Protein AF-A0A9D2L119-F1 (afdb_monomer)

Secondary structure (DSSP, 8-state):
--HHHHHHTTPPTTPPEEEE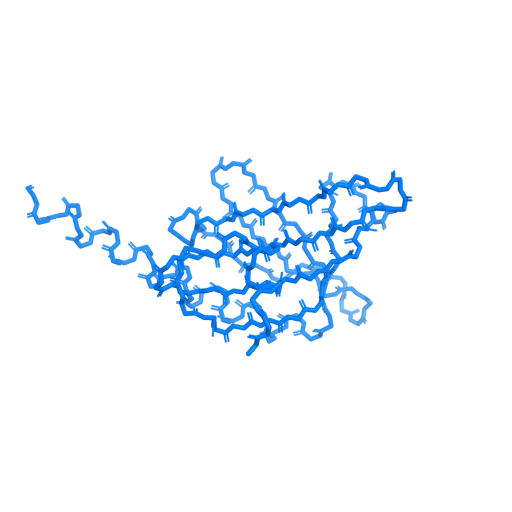EEEEEE-TT-SS-EEEEEEEEESSEEEEEEE-TTS-EEEEEEEGGGEEEEEEES-TTT--EEEEEETTEEEEEE-TTTHHHHHHHHHHHHHHHHHHHHHHHT-

Structure (mmCIF, N/CA/C/O backbone):
data_AF-A0A9D2L119-F1
#
_entry.id   AF-A0A9D2L119-F1
#
loop_
_atom_site.group_PDB
_atom_site.id
_atom_site.type_symbol
_atom_site.label_atom_id
_atom_site.label_alt_id
_atom_site.label_comp_id
_atom_site.label_asym_id
_atom_site.label_entity_id
_atom_site.label_seq_id
_atom_site.pdbx_PDB_ins_code
_atom_site.Cartn_x
_atom_site.Cartn_y
_atom_site.Cartn_z
_atom_site.occupancy
_atom_site.B_iso_or_equiv
_atom_site.auth_seq_id
_atom_site.auth_comp_id
_atom_site.auth_asym_id
_atom_site.auth_atom_id
_atom_site.pdbx_PDB_model_num
ATOM 1 N N . MET A 1 1 ? 8.710 6.990 17.344 1.00 49.34 1 MET A N 1
ATOM 2 C CA . MET A 1 1 ? 8.800 7.528 15.961 1.00 49.34 1 MET A CA 1
ATOM 3 C C . MET A 1 1 ? 8.629 9.036 16.029 1.00 49.34 1 MET A C 1
ATOM 5 O O . MET A 1 1 ? 7.780 9.462 16.802 1.00 49.34 1 MET A O 1
ATOM 9 N N . SER A 1 2 ? 9.397 9.833 15.277 1.00 50.19 2 SER A N 1
ATOM 10 C CA . SER A 1 2 ? 9.201 11.291 15.289 1.00 50.19 2 SER A CA 1
ATOM 11 C C . SER A 1 2 ? 7.833 11.656 14.695 1.00 50.19 2 SER A C 1
ATOM 13 O O . SER A 1 2 ? 7.358 10.989 13.769 1.00 50.19 2 SER A O 1
ATOM 15 N N . LYS A 1 3 ? 7.190 12.707 15.227 1.00 53.19 3 LYS A N 1
ATOM 16 C CA . LYS A 1 3 ? 5.888 13.219 14.748 1.00 53.19 3 LYS A CA 1
ATOM 17 C C . LYS A 1 3 ? 5.888 13.451 13.227 1.00 53.19 3 LYS A C 1
ATOM 19 O O . LYS A 1 3 ? 4.906 13.145 12.558 1.00 53.19 3 LYS A O 1
ATOM 24 N N . SER A 1 4 ? 7.031 13.861 12.676 1.00 55.12 4 SER A N 1
ATOM 25 C CA . SER A 1 4 ? 7.238 14.154 11.256 1.00 55.12 4 SER A CA 1
ATOM 26 C C . SER A 1 4 ? 7.018 12.953 10.329 1.00 55.12 4 SER A C 1
ATOM 28 O O . SER A 1 4 ? 6.492 13.128 9.239 1.00 55.12 4 SER A O 1
ATOM 30 N N . LYS A 1 5 ? 7.371 11.722 10.738 1.00 55.06 5 LYS A N 1
ATOM 31 C CA . LYS A 1 5 ? 7.139 10.529 9.896 1.00 55.06 5 LYS A CA 1
ATOM 32 C C . LYS A 1 5 ? 5.680 10.074 9.900 1.00 55.06 5 LYS A C 1
ATOM 34 O O . LYS A 1 5 ? 5.233 9.553 8.892 1.00 55.06 5 LYS A O 1
ATOM 39 N N . ARG A 1 6 ? 4.927 10.293 10.986 1.00 57.81 6 ARG A N 1
ATOM 40 C CA . ARG A 1 6 ? 3.480 9.990 11.022 1.00 57.81 6 ARG A CA 1
ATOM 41 C C . ARG A 1 6 ? 2.674 10.966 10.163 1.00 57.81 6 ARG A C 1
ATOM 43 O O . ARG A 1 6 ? 1.739 10.538 9.498 1.00 57.81 6 ARG A O 1
ATOM 50 N N . ALA A 1 7 ? 3.078 12.239 10.143 1.00 59.53 7 ALA A N 1
ATOM 51 C CA . ALA A 1 7 ? 2.452 13.264 9.310 1.00 59.53 7 ALA A CA 1
ATOM 52 C C . ALA A 1 7 ? 2.563 12.948 7.808 1.00 59.53 7 ALA A C 1
ATOM 54 O O . ALA A 1 7 ? 1.584 13.103 7.091 1.00 59.53 7 ALA A O 1
ATOM 55 N N . ARG A 1 8 ? 3.712 12.422 7.350 1.00 64.12 8 ARG A N 1
ATOM 56 C CA . ARG A 1 8 ? 3.959 12.092 5.930 1.00 64.12 8 ARG A CA 1
ATOM 57 C C . ARG A 1 8 ? 3.015 11.046 5.332 1.00 64.12 8 ARG A C 1
ATOM 59 O O . ARG A 1 8 ? 2.813 11.054 4.129 1.00 64.12 8 ARG A O 1
ATOM 66 N N . PHE A 1 9 ? 2.457 10.154 6.149 1.00 62.72 9 PHE A N 1
ATOM 67 C CA . PHE A 1 9 ? 1.507 9.131 5.686 1.00 62.72 9 PHE A CA 1
ATOM 68 C C . PHE A 1 9 ? 0.057 9.464 6.046 1.00 62.72 9 PHE A C 1
ATOM 70 O O . PHE A 1 9 ? -0.795 8.590 5.934 1.00 62.72 9 PHE A O 1
ATOM 77 N N . HIS A 1 10 ? -0.215 10.676 6.552 1.00 68.88 10 HIS A N 1
ATOM 78 C CA . HIS A 1 10 ? -1.540 11.085 7.033 1.00 68.88 10 HIS A CA 1
ATOM 79 C C . HIS A 1 10 ? -2.220 10.010 7.902 1.00 68.88 10 HIS A C 1
ATOM 81 O O . HIS A 1 10 ? -3.404 9.684 7.736 1.00 68.88 10 HIS A O 1
ATOM 87 N N . LEU A 1 11 ? -1.448 9.411 8.817 1.00 72.00 11 LEU A N 1
ATOM 88 C CA . LEU A 1 11 ? -1.974 8.364 9.688 1.00 72.00 11 LEU A CA 1
ATOM 89 C C . LEU A 1 11 ? -3.041 8.967 10.601 1.00 72.00 11 LEU A C 1
ATOM 91 O O . LEU A 1 11 ? -2.780 9.953 11.298 1.00 72.00 11 LEU A O 1
ATOM 95 N N . LYS A 1 12 ? -4.237 8.377 10.601 1.00 71.19 12 LYS A N 1
ATOM 96 C CA . LYS A 1 12 ? -5.333 8.804 11.477 1.00 71.19 12 LYS A CA 1
ATOM 97 C C . LYS A 1 12 ? -4.981 8.476 12.928 1.00 71.19 12 LYS A C 1
ATOM 99 O O . LYS A 1 12 ? -4.237 7.533 13.216 1.00 71.19 12 LYS A O 1
ATOM 104 N N . SER A 1 13 ? -5.518 9.263 13.860 1.00 64.00 13 SER A N 1
ATOM 105 C CA . SER A 1 13 ? -5.388 8.966 15.290 1.00 64.00 13 SER A CA 1
ATOM 106 C C . SER A 1 13 ? -5.972 7.578 15.572 1.00 64.00 13 SER A C 1
ATOM 108 O O . SER A 1 13 ? -7.115 7.318 15.210 1.00 64.00 13 SER A O 1
ATOM 110 N N . GLY A 1 14 ? -5.172 6.690 16.166 1.00 73.31 14 GLY A N 1
ATOM 111 C CA . GLY A 1 14 ? -5.558 5.306 16.462 1.00 73.31 14 GLY A CA 1
ATOM 112 C C . GLY A 1 14 ? -5.045 4.244 15.485 1.00 73.31 14 GLY A C 1
ATOM 113 O O . GLY A 1 14 ? -5.090 3.072 15.832 1.00 73.31 14 GLY A O 1
ATOM 114 N N . GLU A 1 15 ? -4.493 4.609 14.321 1.00 81.25 15 GLU A N 1
ATOM 115 C CA . GLU A 1 15 ? -3.963 3.601 13.388 1.00 81.25 15 GLU A CA 1
ATOM 116 C C . GLU A 1 15 ? -2.698 2.924 13.924 1.00 81.25 15 GLU A C 1
ATOM 118 O O . GLU A 1 15 ? -1.712 3.577 14.311 1.00 81.25 15 GLU A O 1
ATOM 123 N N . THR A 1 16 ? -2.714 1.592 13.887 1.00 88.19 16 THR A N 1
ATOM 124 C CA . THR A 1 16 ? -1.609 0.749 14.334 1.00 88.19 16 THR A CA 1
ATOM 125 C C . THR A 1 16 ? -0.784 0.308 13.138 1.00 88.19 16 THR A C 1
ATOM 127 O O . THR A 1 16 ? -1.267 -0.362 12.230 1.00 88.19 16 THR A O 1
ATOM 130 N N . ILE A 1 17 ? 0.502 0.659 13.131 1.00 90.56 17 ILE A N 1
ATOM 131 C CA . ILE A 1 17 ? 1.418 0.252 12.061 1.00 90.56 17 ILE A CA 1
ATOM 132 C C . ILE A 1 17 ? 1.780 -1.220 12.242 1.00 90.56 17 ILE A C 1
ATOM 134 O O . ILE A 1 17 ? 2.445 -1.586 13.209 1.00 90.56 17 ILE A O 1
ATOM 138 N N . LEU A 1 18 ? 1.407 -2.039 11.263 1.00 92.31 18 LEU A N 1
ATOM 139 C CA . LEU A 1 18 ? 1.728 -3.463 11.207 1.00 92.31 18 LEU A CA 1
ATOM 140 C C . LEU A 1 18 ? 3.071 -3.710 10.518 1.00 92.31 18 LEU A C 1
ATOM 142 O O . LEU A 1 18 ? 3.820 -4.615 10.887 1.00 92.31 18 LEU A O 1
ATOM 146 N N . LYS A 1 19 ? 3.387 -2.916 9.489 1.00 93.19 19 LYS A N 1
ATOM 147 C CA . LYS A 1 19 ? 4.624 -3.059 8.717 1.00 93.19 19 LYS A CA 1
ATOM 148 C C . LYS A 1 19 ? 5.034 -1.743 8.063 1.00 93.19 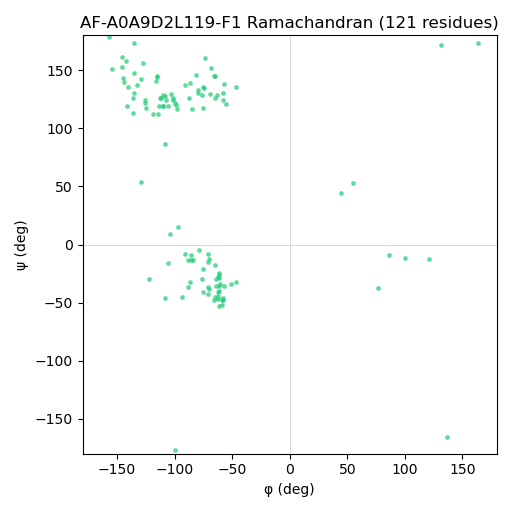19 LYS A C 1
ATOM 150 O O . LYS A 1 19 ? 4.195 -0.927 7.710 1.00 93.19 19 LYS A O 1
ATOM 155 N N . LYS A 1 20 ? 6.340 -1.562 7.863 1.00 92.06 20 LYS A N 1
ATOM 156 C CA . LYS A 1 20 ? 6.927 -0.456 7.099 1.00 92.06 20 LYS A CA 1
ATOM 157 C C . LYS A 1 20 ? 8.133 -0.926 6.289 1.00 92.06 20 LYS A C 1
ATOM 159 O O . LYS A 1 20 ? 8.769 -1.917 6.660 1.00 92.06 20 LYS A O 1
ATOM 164 N N . GLY A 1 21 ? 8.472 -0.195 5.239 1.00 91.31 21 GLY A N 1
ATOM 165 C CA . GLY A 1 21 ? 9.695 -0.390 4.463 1.00 91.31 21 GLY A CA 1
ATOM 166 C C . GLY A 1 21 ? 9.620 0.310 3.114 1.00 91.31 21 GLY A C 1
ATOM 167 O O . GLY A 1 21 ? 8.574 0.831 2.755 1.00 91.31 21 GLY A O 1
ATOM 168 N N . MET A 1 22 ? 10.722 0.311 2.376 1.00 90.44 22 MET A N 1
ATOM 169 C CA . MET A 1 22 ? 10.779 0.928 1.052 1.00 90.44 22 MET A CA 1
ATOM 170 C C . MET A 1 22 ? 10.218 0.007 -0.030 1.00 90.44 22 MET A C 1
ATOM 172 O O . MET A 1 22 ? 10.371 -1.219 0.042 1.00 90.44 22 MET A O 1
ATOM 176 N N . MET A 1 23 ? 9.587 0.612 -1.032 1.00 91.31 23 MET A N 1
ATOM 177 C CA . MET A 1 23 ? 9.084 -0.044 -2.237 1.00 91.31 23 MET A CA 1
ATOM 178 C C . MET A 1 23 ? 9.233 0.912 -3.426 1.00 91.31 23 MET A C 1
ATOM 180 O O . MET A 1 23 ? 9.336 2.120 -3.230 1.00 91.31 23 MET A O 1
ATOM 184 N N . ASP A 1 24 ? 9.185 0.391 -4.647 1.00 89.75 24 ASP A N 1
ATOM 185 C CA . ASP A 1 24 ? 9.090 1.225 -5.845 1.00 89.75 24 ASP A CA 1
ATOM 186 C C . ASP A 1 24 ? 7.704 1.056 -6.466 1.00 89.75 24 ASP A C 1
ATOM 188 O O . ASP A 1 24 ? 7.318 -0.051 -6.852 1.00 89.75 24 ASP A O 1
ATOM 192 N N . TYR A 1 25 ? 6.933 2.132 -6.557 1.00 88.69 25 TYR A N 1
ATOM 193 C CA . TYR A 1 25 ? 5.648 2.116 -7.242 1.00 88.69 25 TYR A CA 1
ATOM 194 C C . TYR A 1 25 ? 5.857 2.141 -8.755 1.00 88.69 25 TYR A C 1
ATOM 196 O O . TYR A 1 25 ? 6.575 2.991 -9.273 1.00 88.69 25 TYR A O 1
ATOM 204 N N . CYS A 1 26 ? 5.222 1.210 -9.464 1.00 85.19 26 CYS A N 1
ATOM 205 C CA . CYS A 1 26 ? 5.246 1.123 -10.920 1.00 85.19 26 CYS A CA 1
ATOM 206 C C . CYS A 1 26 ? 3.833 1.376 -11.443 1.00 85.19 26 CYS A C 1
ATOM 208 O O . CYS A 1 26 ? 2.948 0.541 -11.241 1.00 85.19 26 CYS A O 1
ATOM 210 N N . ALA A 1 27 ? 3.623 2.494 -12.139 1.00 69.06 27 ALA A N 1
ATOM 211 C CA . ALA A 1 27 ? 2.370 2.719 -12.851 1.00 69.06 27 ALA A CA 1
ATOM 212 C C . ALA A 1 27 ? 2.129 1.575 -13.855 1.00 69.06 27 ALA A C 1
ATOM 214 O O . ALA A 1 27 ? 3.064 1.084 -14.499 1.00 69.06 27 ALA A O 1
ATOM 215 N N . ALA A 1 28 ? 0.884 1.103 -13.946 1.00 59.94 28 ALA A N 1
ATOM 216 C CA . ALA A 1 28 ? 0.525 -0.026 -14.796 1.00 59.94 28 ALA A CA 1
ATOM 217 C C . ALA A 1 28 ? 0.950 0.237 -16.256 1.00 59.94 28 ALA A C 1
ATOM 219 O O . ALA A 1 28 ? 0.525 1.218 -16.856 1.00 59.94 28 ALA A O 1
ATOM 220 N N . GLY A 1 29 ? 1.803 -0.636 -16.808 1.00 52.25 29 GLY A N 1
ATOM 221 C CA . GLY A 1 29 ? 2.226 -0.594 -18.216 1.00 52.25 29 GLY A CA 1
ATOM 222 C C . GLY A 1 29 ? 3.730 -0.442 -18.476 1.00 52.25 29 GLY A C 1
ATOM 223 O O . GLY A 1 29 ? 4.154 -0.697 -19.597 1.00 52.25 29 GLY A O 1
ATOM 224 N N . GLY A 1 30 ? 4.563 -0.108 -17.479 1.00 50.69 30 GLY A N 1
ATOM 225 C CA . GLY A 1 30 ? 6.003 0.085 -17.714 1.00 50.69 30 GLY A CA 1
ATOM 226 C C . GLY A 1 30 ? 6.919 -0.367 -16.576 1.00 50.69 30 GLY A C 1
ATOM 227 O O . GLY A 1 30 ? 6.612 -0.197 -15.400 1.00 50.69 30 GLY A O 1
ATOM 228 N N . TYR A 1 31 ? 8.082 -0.918 -16.936 1.00 53.59 31 TYR A N 1
ATOM 229 C CA . TYR A 1 31 ? 9.222 -1.107 -16.023 1.00 53.59 31 TYR A CA 1
ATOM 230 C C . TYR A 1 31 ? 10.096 0.160 -15.910 1.00 53.59 31 TYR A C 1
ATOM 232 O O . TYR A 1 31 ? 10.931 0.245 -15.017 1.00 53.59 31 TYR A O 1
ATOM 240 N N . ALA A 1 32 ? 9.909 1.133 -16.811 1.00 53.22 32 ALA A N 1
ATOM 241 C CA . ALA A 1 32 ? 10.808 2.273 -17.010 1.00 53.22 32 ALA A CA 1
ATOM 242 C C . ALA A 1 32 ? 10.557 3.478 -16.079 1.00 53.22 32 ALA A C 1
ATOM 244 O O . ALA A 1 32 ? 11.410 4.354 -15.985 1.00 53.22 32 ALA A O 1
ATOM 245 N N . HIS A 1 33 ? 9.421 3.527 -15.373 1.00 62.69 33 HIS A N 1
ATOM 246 C CA . HIS A 1 33 ? 9.025 4.674 -14.540 1.00 62.69 33 HIS A CA 1
ATOM 247 C C . HIS A 1 33 ? 8.631 4.234 -13.128 1.00 62.69 33 HIS A C 1
ATOM 249 O O . HIS A 1 33 ? 7.521 4.489 -12.661 1.00 62.69 33 HIS A O 1
ATOM 255 N N . ALA A 1 34 ? 9.531 3.506 -12.465 1.00 80.25 34 ALA A N 1
ATOM 256 C CA . ALA A 1 34 ? 9.353 3.158 -11.064 1.00 80.25 34 ALA A CA 1
ATOM 257 C C . ALA A 1 34 ? 9.751 4.346 -10.178 1.00 80.25 34 ALA A C 1
ATOM 259 O O . ALA A 1 34 ? 10.827 4.919 -10.339 1.00 80.25 34 ALA A O 1
ATOM 260 N N . VAL A 1 35 ? 8.886 4.700 -9.234 1.00 88.06 35 VAL A N 1
ATOM 261 C CA . VAL A 1 35 ? 9.151 5.748 -8.250 1.00 88.06 35 VAL A CA 1
ATOM 262 C C . VAL A 1 35 ? 9.438 5.089 -6.914 1.00 88.06 35 VAL A C 1
ATOM 264 O O . VAL A 1 35 ? 8.573 4.405 -6.369 1.00 88.06 35 VAL A O 1
ATOM 267 N N . GLN A 1 36 ? 10.633 5.311 -6.372 1.00 90.31 36 GLN A N 1
ATOM 268 C CA . GLN A 1 36 ? 10.990 4.816 -5.049 1.00 90.31 36 GLN A CA 1
ATOM 269 C C . GLN A 1 36 ? 10.319 5.641 -3.953 1.00 90.31 36 GLN A C 1
ATOM 271 O O . GLN A 1 36 ? 10.329 6.871 -3.980 1.00 90.31 36 GLN A O 1
ATOM 276 N N . GLY A 1 37 ? 9.773 4.955 -2.956 1.00 91.44 37 GLY A N 1
ATOM 277 C CA . GLY A 1 37 ? 9.132 5.586 -1.818 1.00 91.44 37 GLY A CA 1
ATOM 278 C C . GLY A 1 37 ? 9.084 4.697 -0.588 1.00 91.44 37 GLY A C 1
ATOM 279 O O . GLY A 1 37 ? 9.524 3.543 -0.578 1.00 91.44 37 GLY A O 1
ATOM 280 N N . ASP A 1 38 ? 8.527 5.256 0.474 1.00 92.81 38 ASP A N 1
ATOM 281 C CA . ASP A 1 38 ? 8.231 4.535 1.696 1.00 92.81 38 ASP A CA 1
ATOM 282 C C . ASP A 1 38 ? 6.813 3.961 1.633 1.00 92.81 38 ASP A C 1
ATOM 284 O O . ASP A 1 38 ? 5.861 4.643 1.256 1.00 92.81 38 ASP A O 1
ATOM 288 N N . ALA A 1 39 ? 6.658 2.721 2.084 1.00 93.25 39 ALA A N 1
ATOM 289 C CA . ALA A 1 39 ? 5.374 2.069 2.270 1.00 93.25 39 ALA A CA 1
ATOM 290 C C . ALA A 1 39 ? 5.112 1.761 3.747 1.00 93.25 39 ALA A C 1
ATOM 292 O O . ALA A 1 39 ? 6.011 1.373 4.507 1.00 93.25 39 ALA A O 1
ATOM 293 N N . VAL A 1 40 ? 3.850 1.885 4.149 1.00 93.75 40 VAL A N 1
ATOM 294 C CA . VAL A 1 40 ? 3.362 1.573 5.493 1.00 93.75 40 VAL A CA 1
ATOM 295 C C . VAL A 1 40 ? 2.055 0.799 5.380 1.00 93.75 40 VAL A C 1
ATOM 297 O O . VAL A 1 40 ? 1.109 1.244 4.747 1.00 93.75 40 VAL A O 1
ATOM 300 N N . LEU A 1 41 ? 1.994 -0.360 6.026 1.00 94.94 41 LEU A N 1
ATOM 301 C CA . LEU A 1 41 ? 0.756 -1.097 6.248 1.00 94.94 41 LEU A CA 1
ATOM 302 C C . LEU A 1 41 ? 0.282 -0.813 7.671 1.00 94.94 41 LEU A C 1
ATOM 304 O O . LEU A 1 41 ? 1.011 -1.100 8.628 1.00 94.94 41 LEU A O 1
ATOM 308 N N . THR A 1 42 ? -0.925 -0.283 7.804 1.00 94.00 42 THR A N 1
ATOM 309 C CA . THR A 1 42 ? -1.636 -0.180 9.079 1.00 94.00 42 THR A CA 1
ATOM 310 C C . THR A 1 42 ? -2.666 -1.302 9.206 1.00 94.00 42 THR A C 1
ATOM 312 O O . THR A 1 42 ? -2.762 -2.187 8.357 1.00 94.00 42 THR A O 1
ATOM 315 N N . ASP A 1 43 ? -3.420 -1.286 10.294 1.00 92.44 43 ASP A N 1
ATOM 316 C CA . ASP A 1 43 ? -4.615 -2.093 10.523 1.00 92.44 43 ASP A CA 1
ATOM 317 C C . ASP A 1 43 ? -5.825 -1.682 9.665 1.00 92.44 43 ASP A C 1
ATOM 319 O O . ASP A 1 43 ? -6.780 -2.447 9.558 1.00 92.44 43 ASP A O 1
ATOM 323 N N . THR A 1 44 ? -5.778 -0.521 9.007 1.00 92.38 44 THR A N 1
ATOM 324 C CA . THR A 1 44 ? -6.896 0.061 8.239 1.00 92.38 44 THR A CA 1
ATOM 325 C C . THR A 1 44 ? -6.572 0.334 6.771 1.00 92.38 44 THR A C 1
ATOM 327 O O . THR A 1 44 ? -7.474 0.318 5.928 1.00 92.38 44 THR A O 1
ATOM 330 N N . ARG A 1 45 ? -5.307 0.618 6.440 1.00 94.50 45 ARG A N 1
ATOM 331 C CA . ARG A 1 45 ? -4.873 1.127 5.135 1.00 94.50 45 ARG A CA 1
ATOM 332 C C . ARG A 1 45 ? -3.492 0.604 4.734 1.00 94.50 45 ARG A C 1
ATOM 334 O O . ARG A 1 45 ? -2.623 0.331 5.562 1.00 94.50 45 ARG A O 1
ATOM 341 N N . PHE A 1 46 ? -3.269 0.523 3.430 1.00 95.06 46 PHE A N 1
ATOM 342 C CA . PHE A 1 46 ? -1.941 0.457 2.834 1.00 95.06 46 PHE A CA 1
ATOM 343 C C . PHE A 1 46 ? -1.571 1.841 2.298 1.00 95.06 46 PHE A C 1
ATOM 345 O O . PHE A 1 46 ? -2.314 2.426 1.514 1.00 95.06 46 PHE A O 1
ATOM 352 N N . HIS A 1 47 ? -0.420 2.350 2.716 1.00 94.31 47 HIS A N 1
ATOM 353 C CA . HIS A 1 47 ? 0.102 3.652 2.333 1.00 94.31 47 HIS A CA 1
ATOM 354 C C . HIS A 1 47 ? 1.396 3.497 1.547 1.00 94.31 47 HIS A C 1
ATOM 356 O O . HIS A 1 47 ? 2.266 2.711 1.922 1.00 94.31 47 HIS A O 1
ATOM 362 N N . PHE A 1 48 ? 1.554 4.326 0.527 1.00 93.19 48 PHE A N 1
ATOM 363 C CA . PHE A 1 48 ? 2.808 4.579 -0.160 1.00 93.19 48 PHE A CA 1
ATOM 364 C C . PHE A 1 48 ? 2.999 6.085 -0.311 1.00 93.19 48 PHE A C 1
ATOM 366 O O . PHE A 1 48 ? 2.058 6.804 -0.643 1.00 93.19 48 PHE A O 1
ATOM 373 N N . TYR A 1 49 ? 4.216 6.552 -0.072 1.00 92.62 49 TYR A N 1
ATOM 374 C CA . TYR A 1 49 ? 4.615 7.943 -0.220 1.00 92.62 49 TYR A CA 1
ATOM 375 C C . TYR A 1 49 ? 5.956 7.994 -0.938 1.00 92.62 49 TYR A C 1
ATOM 377 O O . TYR A 1 49 ? 6.914 7.351 -0.510 1.00 92.62 49 TYR A O 1
ATOM 385 N N . ALA A 1 50 ? 6.051 8.823 -1.966 1.00 90.88 50 ALA A N 1
ATOM 386 C CA . ALA A 1 50 ? 7.301 9.160 -2.616 1.00 90.88 50 ALA A CA 1
ATOM 387 C C . ALA A 1 50 ? 7.383 10.661 -2.875 1.00 90.88 50 ALA A C 1
ATOM 389 O O . ALA A 1 50 ? 6.380 11.321 -3.142 1.00 90.88 50 ALA A O 1
ATOM 390 N N . GLN A 1 51 ? 8.602 11.186 -2.827 1.00 88.25 51 GLN A N 1
ATOM 391 C CA . GLN A 1 51 ? 8.906 12.535 -3.279 1.00 88.25 51 GLN A CA 1
ATOM 392 C C . GLN A 1 51 ? 9.747 12.420 -4.548 1.00 88.25 51 GLN A C 1
ATOM 394 O O . GLN A 1 51 ? 10.819 11.815 -4.528 1.00 88.25 51 GLN A O 1
ATOM 399 N N . LEU A 1 52 ? 9.236 12.959 -5.651 1.00 85.19 52 LEU A N 1
ATOM 400 C CA . LEU A 1 52 ? 9.917 12.959 -6.938 1.00 85.19 52 LEU A CA 1
ATOM 401 C C . LEU A 1 52 ? 11.073 13.962 -6.932 1.00 85.19 52 LEU A C 1
ATOM 403 O O . LEU A 1 52 ? 11.104 14.906 -6.141 1.00 85.19 52 LEU A O 1
ATOM 407 N N . THR A 1 53 ? 12.014 13.790 -7.859 1.00 84.06 53 THR A N 1
ATOM 408 C CA . THR A 1 53 ? 13.129 14.731 -8.057 1.00 84.06 53 THR A CA 1
ATOM 409 C C . THR A 1 53 ? 12.652 16.131 -8.445 1.00 84.06 53 THR A C 1
ATOM 411 O O . THR A 1 53 ? 13.336 17.105 -8.152 1.00 84.06 53 THR A O 1
ATOM 414 N N . THR A 1 54 ? 11.458 16.243 -9.034 1.00 85.94 54 THR A N 1
ATOM 415 C CA . THR A 1 54 ? 10.774 17.509 -9.336 1.00 85.94 54 THR A CA 1
ATOM 416 C C . THR A 1 54 ? 10.250 18.231 -8.087 1.00 85.94 54 THR A C 1
ATOM 418 O O . THR A 1 54 ? 9.795 19.365 -8.181 1.00 85.94 54 THR A O 1
ATOM 421 N N . GLY A 1 55 ? 10.300 17.592 -6.913 1.00 83.69 55 GLY A N 1
ATOM 422 C CA . GLY A 1 55 ? 9.706 18.079 -5.668 1.00 83.69 55 GLY A CA 1
ATOM 423 C C . GLY A 1 55 ? 8.234 17.696 -5.494 1.00 83.69 55 GLY A C 1
ATOM 424 O O . GLY A 1 55 ? 7.696 17.868 -4.400 1.00 83.69 55 GLY A O 1
ATOM 425 N N . GLU A 1 56 ? 7.599 17.135 -6.525 1.00 85.62 56 GLU A N 1
ATOM 426 C CA . GLU A 1 56 ? 6.220 16.651 -6.462 1.00 85.62 56 GLU A CA 1
ATOM 427 C C . GLU A 1 56 ? 6.079 15.470 -5.496 1.00 85.62 56 GLU A C 1
ATOM 429 O O . GLU A 1 56 ? 6.961 14.616 -5.368 1.00 85.62 56 GLU A O 1
ATOM 434 N N . ILE A 1 57 ? 4.938 15.417 -4.812 1.00 86.69 57 ILE A N 1
ATOM 435 C CA . ILE A 1 57 ? 4.613 14.357 -3.862 1.00 86.69 57 ILE A CA 1
ATOM 436 C C . ILE A 1 57 ? 3.658 13.378 -4.532 1.00 86.69 57 ILE A C 1
ATOM 438 O O . ILE A 1 57 ? 2.567 13.752 -4.958 1.00 86.69 57 ILE A O 1
ATOM 442 N N . TYR A 1 58 ? 4.047 12.108 -4.558 1.00 86.88 58 TYR A N 1
ATOM 443 C CA . TYR A 1 58 ? 3.201 11.014 -5.005 1.00 86.88 58 TYR A CA 1
ATOM 444 C C . TYR A 1 58 ? 2.756 10.179 -3.806 1.00 86.88 58 TYR A C 1
ATOM 446 O O . TYR A 1 58 ? 3.583 9.680 -3.042 1.00 86.88 58 TYR A O 1
ATOM 454 N N . THR A 1 59 ? 1.445 10.010 -3.639 1.00 90.00 59 THR A N 1
ATOM 455 C CA . THR A 1 59 ? 0.876 9.201 -2.556 1.00 90.00 59 THR A CA 1
ATOM 456 C C . THR A 1 59 ? -0.131 8.201 -3.090 1.00 90.00 59 THR A C 1
ATOM 458 O O . THR A 1 59 ? -0.897 8.491 -4.005 1.00 90.00 59 THR A O 1
ATOM 461 N N . VAL A 1 60 ? -0.130 7.010 -2.498 1.00 90.75 60 VAL A N 1
ATOM 462 C CA . VAL A 1 60 ? -1.169 6.001 -2.699 1.00 90.75 60 VAL A CA 1
ATOM 463 C C . VAL A 1 60 ? -1.689 5.608 -1.328 1.00 90.75 60 VAL A C 1
ATOM 465 O O . VAL A 1 60 ? -0.923 5.183 -0.467 1.00 90.75 60 VAL A O 1
ATOM 468 N N . GLU A 1 61 ? -2.995 5.739 -1.134 1.00 92.88 61 GLU A N 1
ATOM 469 C CA . GLU A 1 61 ? -3.683 5.308 0.078 1.00 92.88 61 GLU A CA 1
ATOM 470 C C . GLU A 1 61 ? -4.806 4.353 -0.313 1.00 92.88 61 GLU A C 1
ATOM 472 O O . GLU A 1 61 ? -5.734 4.731 -1.025 1.00 92.88 61 GLU A O 1
ATOM 477 N N . ILE A 1 62 ? -4.711 3.107 0.144 1.00 94.25 62 ILE A N 1
ATOM 478 C CA . ILE A 1 62 ? -5.673 2.055 -0.179 1.00 94.25 62 ILE A CA 1
ATOM 479 C C . ILE A 1 62 ? -6.321 1.576 1.119 1.00 94.25 62 ILE A C 1
ATOM 481 O O . ILE A 1 62 ? -5.636 0.957 1.940 1.00 94.25 62 ILE A O 1
ATOM 485 N N . PRO A 1 63 ? -7.623 1.826 1.336 1.00 94.69 63 PRO A N 1
ATOM 486 C CA . PRO A 1 63 ? -8.365 1.195 2.421 1.00 94.69 63 PRO A CA 1
ATOM 487 C C . PRO A 1 63 ? -8.307 -0.325 2.298 1.00 94.69 63 PRO A C 1
ATOM 489 O O . PRO A 1 63 ? -8.595 -0.882 1.242 1.00 94.69 63 PRO A O 1
ATOM 492 N N . LEU A 1 64 ? -7.957 -1.019 3.382 1.00 95.88 64 LEU A N 1
ATOM 493 C CA . LEU A 1 64 ? -7.807 -2.477 3.349 1.00 95.88 64 LEU A CA 1
ATOM 494 C C . LEU A 1 64 ? -9.114 -3.201 3.011 1.00 95.88 64 LEU A C 1
ATOM 496 O O . LEU A 1 64 ? -9.085 -4.274 2.419 1.00 95.88 64 LEU A O 1
ATOM 500 N N . SER A 1 65 ? -10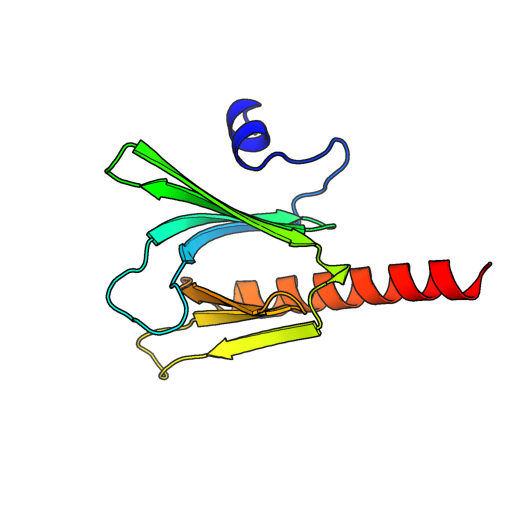.255 -2.596 3.340 1.00 94.69 65 SER A N 1
ATOM 501 C CA . SER A 1 65 ? -11.582 -3.109 3.003 1.00 94.69 65 SER A CA 1
ATOM 502 C C . SER A 1 65 ? -11.935 -3.004 1.513 1.00 94.69 65 SER A C 1
ATOM 504 O O . SER A 1 65 ? -12.880 -3.664 1.087 1.00 94.69 65 SER A O 1
ATOM 506 N N . GLU A 1 66 ? -11.199 -2.208 0.726 1.00 95.56 66 GLU A N 1
ATOM 507 C CA . GLU A 1 66 ? -11.348 -2.094 -0.737 1.00 95.56 66 GLU A CA 1
ATOM 508 C C . GLU A 1 66 ? -10.446 -3.085 -1.498 1.00 95.56 66 GLU A C 1
ATOM 510 O O . GLU A 1 66 ? -10.545 -3.209 -2.717 1.00 95.56 66 GLU A O 1
ATOM 515 N N . ILE A 1 67 ? -9.548 -3.793 -0.805 1.00 96.31 67 ILE A N 1
ATOM 516 C CA . ILE A 1 67 ? -8.633 -4.750 -1.429 1.00 96.31 67 ILE A CA 1
ATOM 517 C C . ILE A 1 67 ? -9.335 -6.103 -1.566 1.00 96.31 67 ILE A C 1
ATOM 519 O O . ILE A 1 67 ? -9.649 -6.755 -0.567 1.00 96.31 67 ILE A O 1
ATOM 523 N N . TYR A 1 68 ? -9.531 -6.570 -2.800 1.00 94.94 68 TYR A N 1
ATOM 524 C CA . TYR A 1 68 ? -10.050 -7.919 -3.068 1.00 94.94 68 TYR A CA 1
ATOM 525 C C . TYR A 1 68 ? -8.985 -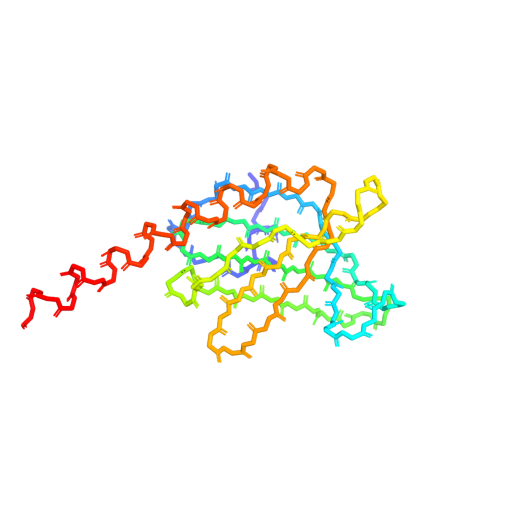8.898 -3.562 1.00 94.94 68 TYR A C 1
ATOM 527 O O . TYR A 1 68 ? -9.211 -10.105 -3.512 1.00 94.94 68 TYR A O 1
ATOM 535 N N . GLY A 1 69 ? -7.827 -8.405 -4.010 1.00 94.06 69 GLY A N 1
ATOM 536 C CA . GLY A 1 69 ? -6.748 -9.240 -4.527 1.00 94.06 69 GLY A CA 1
ATOM 537 C C . GLY A 1 69 ? -5.380 -8.737 -4.091 1.00 94.06 69 GLY A C 1
ATOM 538 O O . GLY A 1 69 ? -5.090 -7.544 -4.142 1.00 94.06 69 GLY A O 1
ATOM 539 N N . VAL A 1 70 ? -4.520 -9.661 -3.661 1.00 94.31 70 VAL A N 1
ATOM 540 C CA . VAL A 1 70 ? -3.117 -9.375 -3.345 1.00 94.31 70 VAL A CA 1
ATOM 541 C C . VAL A 1 70 ? -2.267 -10.479 -3.936 1.00 94.31 70 VAL A C 1
ATOM 543 O O . VAL A 1 70 ? -2.334 -11.621 -3.479 1.00 94.31 70 VAL A O 1
ATOM 546 N N . GLU A 1 71 ? -1.447 -10.155 -4.925 1.00 90.19 71 GLU A N 1
ATOM 547 C CA . GLU A 1 71 ? -0.685 -11.139 -5.685 1.00 90.19 71 GLU A CA 1
ATOM 548 C C . GLU A 1 71 ? 0.798 -10.805 -5.731 1.00 90.19 71 GLU A C 1
ATOM 550 O O . GLU A 1 71 ? 1.232 -9.663 -5.573 1.00 90.19 71 GLU A O 1
ATOM 555 N N . LYS A 1 72 ? 1.602 -11.844 -5.941 1.00 87.81 72 LYS A N 1
ATOM 556 C CA . LYS A 1 72 ? 3.010 -11.693 -6.279 1.00 87.81 72 LYS A CA 1
ATOM 557 C C . LYS A 1 72 ? 3.138 -11.826 -7.791 1.00 87.81 72 LYS A C 1
ATOM 559 O O . LYS A 1 72 ? 2.909 -12.909 -8.315 1.00 87.81 72 LYS A O 1
ATOM 564 N N . ILE A 1 73 ? 3.572 -10.762 -8.454 1.00 82.81 73 ILE A N 1
ATOM 565 C CA . ILE A 1 73 ? 3.768 -10.718 -9.906 1.00 82.81 73 ILE A CA 1
ATOM 566 C C . ILE A 1 73 ? 5.258 -10.526 -10.211 1.00 82.81 73 ILE A C 1
ATOM 568 O O . ILE A 1 73 ? 5.965 -9.829 -9.480 1.00 82.81 73 ILE A O 1
ATOM 572 N N . GLY A 1 74 ? 5.743 -11.142 -11.287 1.00 72.69 74 GLY A N 1
ATOM 573 C CA . GLY A 1 74 ? 7.081 -10.908 -11.831 1.00 72.69 74 GLY A CA 1
ATOM 574 C C . GLY A 1 74 ? 7.869 -12.182 -12.122 1.00 72.69 74 GLY A C 1
ATOM 575 O O . GLY A 1 74 ? 7.459 -13.289 -11.773 1.00 72.69 74 GLY A O 1
ATOM 576 N N . VAL A 1 75 ? 9.013 -12.006 -12.783 1.00 62.56 75 VAL A N 1
ATOM 577 C CA . VAL A 1 75 ? 9.899 -13.104 -13.187 1.00 62.56 75 VAL A CA 1
ATOM 578 C C . VAL A 1 75 ? 10.635 -13.625 -11.947 1.00 62.56 75 VAL A C 1
ATOM 580 O O . VAL A 1 75 ? 11.131 -12.814 -11.150 1.00 62.56 75 VAL A O 1
ATOM 583 N N . PRO A 1 76 ? 10.735 -14.952 -11.748 1.00 52.69 76 PRO A N 1
ATOM 584 C CA . PRO A 1 76 ? 11.593 -15.518 -10.716 1.00 52.69 76 PRO A CA 1
ATOM 585 C C . PRO A 1 76 ? 12.986 -14.856 -10.743 1.00 52.69 76 PRO A C 1
ATOM 587 O O . PRO A 1 76 ? 13.557 -14.647 -11.804 1.00 52.69 76 PRO A O 1
ATOM 590 N N . PHE A 1 77 ? 13.512 -14.503 -9.567 1.00 58.16 77 PHE A N 1
ATOM 591 C CA . PHE A 1 77 ? 14.822 -13.863 -9.324 1.00 58.16 77 PHE A CA 1
ATOM 592 C C . PHE A 1 77 ? 14.982 -12.359 -9.616 1.00 58.16 77 PHE A C 1
ATOM 594 O O . PHE A 1 77 ? 15.623 -11.704 -8.798 1.00 58.16 77 PHE A O 1
ATOM 601 N N . PHE A 1 78 ? 14.378 -11.781 -10.658 1.00 59.59 78 PHE A N 1
ATOM 602 C CA . PHE A 1 78 ? 14.693 -10.392 -11.057 1.00 59.59 78 PHE A CA 1
ATOM 603 C C . PHE A 1 78 ? 13.784 -9.318 -10.457 1.00 59.59 78 PHE A C 1
ATOM 605 O O . PHE A 1 78 ? 14.262 -8.300 -9.965 1.00 59.59 78 PHE A O 1
ATOM 612 N N . THR A 1 79 ? 12.469 -9.523 -10.462 1.00 61.88 79 THR A N 1
ATOM 613 C CA . THR A 1 79 ? 11.524 -8.538 -9.918 1.00 61.88 79 THR A CA 1
ATOM 614 C C . THR A 1 79 ? 10.399 -9.252 -9.202 1.00 61.88 79 THR A C 1
ATOM 616 O O . THR A 1 79 ? 9.670 -10.062 -9.763 1.00 61.88 79 THR A O 1
ATOM 619 N N . ARG A 1 80 ? 10.279 -8.963 -7.911 1.00 78.69 80 ARG A N 1
ATOM 620 C CA . ARG A 1 80 ? 9.252 -9.510 -7.037 1.00 78.69 80 ARG A CA 1
ATOM 621 C C . ARG A 1 80 ? 8.276 -8.374 -6.724 1.00 78.69 80 ARG A C 1
ATOM 623 O O . ARG A 1 80 ? 8.469 -7.653 -5.749 1.00 78.69 80 ARG A O 1
ATOM 630 N N . SER A 1 81 ? 7.281 -8.183 -7.584 1.00 87.06 81 SER A N 1
ATOM 631 C CA . SER A 1 81 ? 6.265 -7.143 -7.422 1.00 87.06 81 SER A CA 1
ATOM 632 C C . SER A 1 81 ? 5.108 -7.646 -6.557 1.00 87.06 81 SER A C 1
ATOM 634 O O . SER A 1 81 ? 4.671 -8.789 -6.679 1.00 87.06 81 SER A O 1
ATOM 636 N N . LEU A 1 82 ? 4.620 -6.790 -5.671 1.00 90.62 82 LEU A N 1
ATOM 637 C CA . LEU A 1 82 ? 3.328 -6.893 -5.012 1.00 90.62 82 LEU A CA 1
ATOM 638 C C . LEU A 1 82 ? 2.301 -6.217 -5.920 1.00 90.62 82 LEU A C 1
ATOM 640 O O . LEU A 1 82 ? 2.490 -5.058 -6.281 1.00 90.62 82 LEU A O 1
ATOM 644 N N . CYS A 1 83 ? 1.233 -6.919 -6.273 1.00 92.12 83 CYS A N 1
ATOM 645 C CA . CYS A 1 83 ? 0.075 -6.337 -6.936 1.00 92.12 83 CYS A CA 1
ATOM 646 C C . CYS A 1 83 ? -1.088 -6.290 -5.951 1.00 92.12 83 CYS A C 1
ATOM 648 O O . CYS A 1 83 ? -1.399 -7.306 -5.329 1.00 92.12 83 CYS A O 1
ATOM 650 N N . ILE A 1 84 ? -1.693 -5.118 -5.793 1.00 94.12 84 ILE A N 1
ATOM 651 C CA . ILE A 1 84 ? -2.884 -4.895 -4.975 1.00 94.12 84 ILE A CA 1
ATOM 652 C C . ILE A 1 84 ? -4.016 -4.525 -5.928 1.00 94.12 84 ILE A C 1
ATOM 654 O O . ILE A 1 84 ? -3.903 -3.532 -6.643 1.00 94.12 84 ILE A O 1
ATOM 658 N N . ALA A 1 85 ? -5.075 -5.327 -5.939 1.00 94.06 85 ALA A N 1
ATOM 659 C CA . ALA A 1 85 ? -6.256 -5.118 -6.763 1.00 94.06 85 ALA A CA 1
ATOM 660 C C . ALA A 1 85 ? -7.401 -4.552 -5.915 1.00 94.06 85 ALA A C 1
ATOM 662 O O . ALA A 1 85 ? -7.713 -5.081 -4.840 1.00 94.06 85 ALA A O 1
ATOM 663 N N . THR A 1 86 ? -8.002 -3.471 -6.407 1.00 94.44 86 THR A N 1
ATOM 664 C CA . THR A 1 86 ? -9.160 -2.792 -5.818 1.00 94.44 86 THR A CA 1
ATOM 665 C C . THR A 1 86 ? -10.174 -2.460 -6.908 1.00 94.44 86 THR A C 1
ATOM 667 O O . THR A 1 86 ? -9.896 -2.610 -8.100 1.00 94.44 86 THR A O 1
ATOM 670 N N . ASP A 1 87 ? -11.350 -1.968 -6.521 1.00 90.06 87 ASP A N 1
ATOM 671 C CA . ASP A 1 87 ? -12.370 -1.520 -7.481 1.00 90.06 87 ASP A CA 1
ATOM 672 C C . ASP A 1 87 ? -11.918 -0.295 -8.299 1.00 90.06 87 ASP A C 1
ATOM 674 O O . ASP A 1 87 ? -12.468 -0.005 -9.357 1.00 90.06 87 ASP A O 1
ATOM 678 N N . ARG A 1 88 ? -10.889 0.424 -7.826 1.00 88.94 88 ARG A N 1
ATOM 679 C CA . ARG A 1 88 ? -10.309 1.598 -8.503 1.00 88.94 88 ARG A CA 1
ATOM 680 C C . ARG A 1 88 ? -9.202 1.228 -9.488 1.00 88.94 88 ARG A C 1
ATOM 682 O O . ARG A 1 88 ? -8.784 2.076 -10.271 1.00 88.94 88 ARG A O 1
ATOM 689 N N . GLY A 1 89 ? -8.709 -0.008 -9.431 1.00 89.69 89 GLY A N 1
ATOM 690 C CA . GLY A 1 89 ? -7.671 -0.514 -10.317 1.00 89.69 89 GLY A CA 1
ATOM 691 C C . GLY A 1 89 ? -6.600 -1.338 -9.608 1.00 89.69 89 GLY A C 1
ATOM 692 O O . GLY A 1 89 ? -6.748 -1.774 -8.466 1.00 89.69 89 GLY A O 1
ATOM 693 N N . ASN A 1 90 ? -5.500 -1.555 -10.329 1.00 90.25 90 ASN A N 1
ATOM 694 C CA . ASN A 1 90 ? -4.386 -2.388 -9.893 1.00 90.25 90 ASN A CA 1
ATOM 695 C C . ASN A 1 90 ? -3.155 -1.535 -9.590 1.00 90.25 90 ASN A C 1
ATOM 697 O O . ASN A 1 90 ? -2.697 -0.762 -10.432 1.00 90.25 90 ASN A O 1
ATOM 701 N N . TYR A 1 91 ? -2.579 -1.739 -8.410 1.00 91.25 91 TYR A N 1
ATOM 702 C CA . TYR A 1 91 ? -1.395 -1.032 -7.937 1.00 91.25 91 TYR A CA 1
ATOM 703 C C . TYR A 1 91 ? -0.223 -1.996 -7.842 1.00 91.25 91 TYR A C 1
ATOM 705 O O . TYR A 1 91 ? -0.308 -3.025 -7.166 1.00 91.25 91 TYR A O 1
ATOM 713 N N . ARG A 1 92 ? 0.893 -1.661 -8.493 1.00 90.69 92 ARG A N 1
ATOM 714 C CA . ARG A 1 92 ? 2.086 -2.506 -8.529 1.00 90.69 92 ARG A CA 1
ATOM 715 C C . ARG A 1 92 ? 3.233 -1.861 -7.759 1.00 90.69 92 ARG A C 1
ATOM 717 O O . ARG A 1 92 ? 3.652 -0.752 -8.070 1.00 90.69 92 ARG A O 1
ATOM 724 N N . PHE A 1 93 ? 3.790 -2.603 -6.807 1.00 90.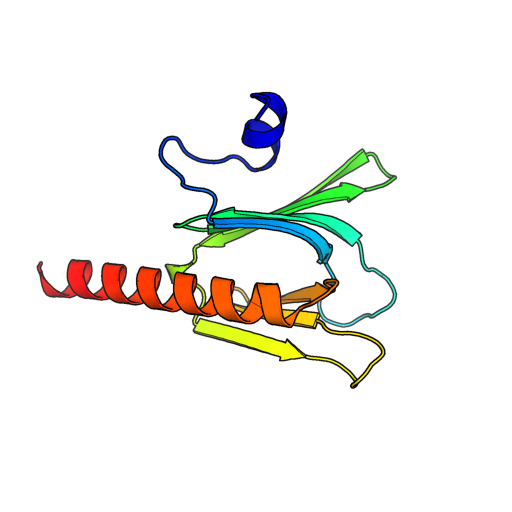50 93 PHE A N 1
ATOM 725 C CA . PHE A 1 93 ? 4.913 -2.174 -5.976 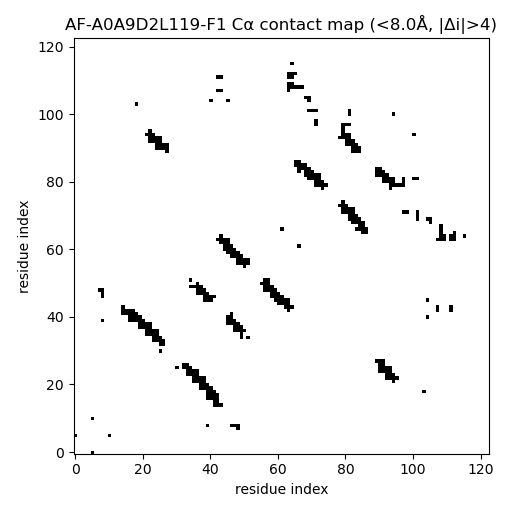1.00 90.50 93 PHE A CA 1
ATOM 726 C C . PHE A 1 93 ? 6.049 -3.191 -6.043 1.00 90.50 93 PHE A C 1
ATOM 728 O O . PHE A 1 93 ? 5.871 -4.354 -5.686 1.00 90.50 93 PHE A O 1
ATOM 735 N N . ASN A 1 94 ? 7.241 -2.783 -6.455 1.00 88.44 94 ASN A N 1
ATOM 736 C CA . ASN A 1 94 ? 8.438 -3.605 -6.326 1.00 88.44 94 ASN A CA 1
ATOM 737 C C . ASN A 1 94 ? 8.955 -3.523 -4.896 1.00 88.44 94 ASN A C 1
ATOM 739 O O . ASN A 1 94 ? 9.057 -2.440 -4.330 1.00 88.44 94 ASN A O 1
ATOM 743 N N . ALA A 1 95 ? 9.283 -4.666 -4.299 1.00 82.88 95 ALA A N 1
ATOM 744 C CA . ALA A 1 95 ? 9.832 -4.681 -2.954 1.00 82.88 95 ALA A CA 1
ATOM 745 C C . ALA A 1 95 ? 10.877 -5.764 -2.763 1.00 82.88 95 ALA A C 1
ATOM 747 O O . ALA A 1 95 ? 10.699 -6.926 -3.156 1.00 82.88 95 ALA A O 1
ATOM 748 N N . PHE A 1 96 ? 11.931 -5.401 -2.036 1.00 74.69 96 PHE A N 1
ATOM 749 C CA . PHE A 1 96 ? 12.869 -6.377 -1.515 1.00 74.69 96 PHE A CA 1
ATOM 750 C C . PHE A 1 96 ? 12.131 -7.301 -0.530 1.00 74.69 96 PHE A C 1
ATOM 752 O O . PHE A 1 96 ? 11.397 -6.853 0.351 1.00 74.69 96 PHE A O 1
ATOM 759 N N . PHE A 1 97 ? 12.264 -8.615 -0.719 1.00 78.06 97 PHE A N 1
ATOM 760 C CA . PHE A 1 97 ? 11.481 -9.635 -0.008 1.00 78.06 97 PHE A CA 1
ATOM 761 C C . PHE A 1 97 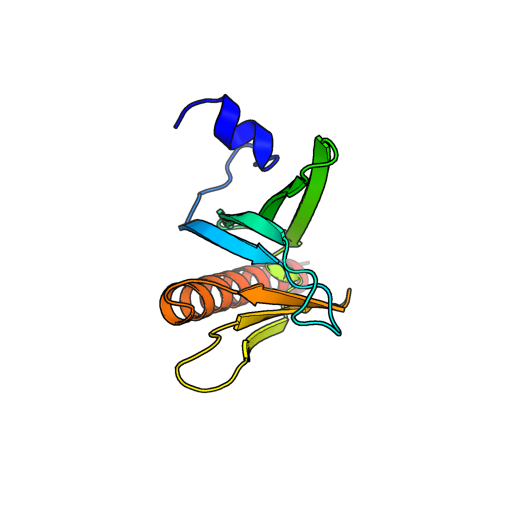? 9.949 -9.488 -0.114 1.00 78.06 97 PHE A C 1
ATOM 763 O O . PHE A 1 97 ? 9.255 -9.569 0.899 1.00 78.06 97 PHE A O 1
ATOM 770 N N . VAL A 1 98 ? 9.384 -9.381 -1.324 1.00 81.06 98 VAL A N 1
ATOM 771 C CA . VAL A 1 98 ? 7.919 -9.268 -1.534 1.00 81.06 98 VAL A CA 1
ATOM 772 C C . VAL A 1 98 ? 7.056 -10.259 -0.740 1.00 81.06 98 VAL A C 1
ATOM 774 O O . VAL A 1 98 ? 5.949 -9.929 -0.331 1.00 81.06 98 VAL A O 1
ATOM 777 N N . GLY A 1 99 ? 7.549 -11.478 -0.476 1.00 74.56 99 GLY A N 1
ATOM 778 C CA . GLY A 1 99 ? 6.812 -12.477 0.306 1.00 74.56 99 GLY A CA 1
ATOM 779 C C . GLY A 1 99 ? 6.511 -12.012 1.736 1.00 74.56 99 GLY A C 1
ATOM 780 O O . GLY A 1 99 ? 5.484 -12.383 2.297 1.00 74.56 99 GLY A O 1
ATOM 781 N N . ARG A 1 100 ? 7.362 -11.140 2.298 1.00 86.19 100 ARG A N 1
ATOM 782 C CA . ARG A 1 100 ? 7.169 -10.490 3.604 1.00 86.19 100 ARG A CA 1
ATOM 783 C C . ARG 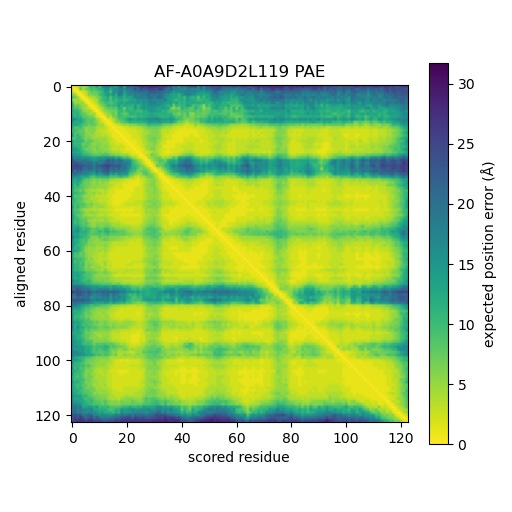A 1 100 ? 6.198 -9.307 3.554 1.00 86.19 100 ARG A C 1
ATOM 785 O O . ARG A 1 100 ? 5.931 -8.737 4.608 1.00 86.19 100 ARG A O 1
ATOM 792 N N . TRP A 1 101 ? 5.713 -8.923 2.375 1.00 91.62 101 TRP A N 1
ATOM 793 C CA . TRP A 1 101 ? 4.696 -7.887 2.168 1.00 91.62 101 TRP A CA 1
ATOM 794 C C . TRP A 1 101 ? 3.357 -8.485 1.740 1.00 91.62 101 TRP A C 1
ATOM 796 O O . TRP A 1 101 ? 2.339 -8.174 2.343 1.00 91.62 101 TRP A O 1
ATOM 806 N N . CYS A 1 102 ? 3.369 -9.410 0.780 1.00 91.56 102 CYS A N 1
ATOM 807 C CA . CYS A 1 102 ? 2.164 -10.035 0.240 1.00 91.56 102 CYS A CA 1
ATOM 808 C C . CYS A 1 102 ? 1.337 -10.740 1.330 1.00 91.56 102 CYS A C 1
ATOM 810 O O . CYS A 1 102 ? 0.145 -10.475 1.457 1.00 91.56 102 CYS A O 1
ATOM 812 N N . LYS A 1 103 ? 1.980 -11.549 2.192 1.00 91.25 103 LYS A N 1
ATOM 813 C CA . LYS A 1 103 ? 1.286 -12.248 3.290 1.00 91.25 103 LYS A CA 1
ATOM 814 C C . LYS A 1 103 ? 0.635 -11.278 4.300 1.00 91.25 103 LYS A C 1
ATOM 816 O O . LYS A 1 103 ? -0.565 -11.415 4.519 1.00 91.25 103 LYS A O 1
ATOM 821 N N . PRO A 1 104 ? 1.350 -10.290 4.887 1.00 93.69 104 PRO A N 1
ATOM 822 C CA . PRO A 1 104 ? 0.720 -9.339 5.808 1.00 93.69 104 PRO A CA 1
ATOM 823 C C . PRO A 1 104 ? -0.379 -8.482 5.182 1.00 93.69 104 PRO A C 1
ATOM 825 O O . PRO A 1 104 ? -1.401 -8.275 5.825 1.00 93.69 104 PRO A O 1
ATOM 828 N N . VAL A 1 105 ? -0.186 -7.996 3.949 1.00 95.06 105 VAL A N 1
ATOM 829 C CA . VAL A 1 105 ? -1.187 -7.154 3.272 1.00 95.06 105 VAL A CA 1
ATOM 830 C C . VAL A 1 105 ? -2.462 -7.954 3.020 1.00 95.06 105 VAL A C 1
ATOM 832 O O . VAL A 1 105 ? -3.543 -7.480 3.352 1.00 95.06 105 VAL A O 1
ATOM 835 N N . ARG A 1 106 ? -2.337 -9.195 2.529 1.00 95.50 106 ARG A N 1
ATOM 836 C CA . ARG A 1 106 ? -3.482 -10.091 2.328 1.00 95.50 106 ARG A CA 1
ATOM 837 C C . ARG A 1 106 ? -4.233 -10.360 3.633 1.00 95.50 106 ARG A C 1
ATOM 839 O O . ARG A 1 106 ? -5.429 -10.109 3.703 1.00 95.50 106 ARG A O 1
ATOM 846 N N . ALA A 1 107 ? -3.524 -10.773 4.683 1.00 94.31 107 ALA A N 1
ATOM 847 C CA . ALA A 1 107 ? -4.140 -11.073 5.977 1.00 94.31 107 ALA A CA 1
ATOM 848 C C . ALA A 1 107 ? -4.785 -9.839 6.640 1.00 94.31 107 ALA A C 1
ATOM 850 O O . ALA A 1 107 ? -5.730 -9.959 7.418 1.00 94.31 107 ALA A O 1
ATOM 851 N N . ALA A 1 108 ? -4.267 -8.634 6.391 1.00 94.44 108 ALA A N 1
ATOM 852 C CA . ALA A 1 108 ? -4.878 -7.400 6.876 1.00 94.44 108 ALA A CA 1
ATOM 853 C C . ALA A 1 108 ? -6.136 -7.031 6.063 1.00 94.44 108 ALA A C 1
ATOM 855 O O . ALA A 1 108 ? -7.148 -6.671 6.660 1.00 94.44 108 ALA A O 1
ATOM 856 N N . ALA A 1 109 ? -6.106 -7.199 4.737 1.00 94.94 109 ALA A N 1
ATOM 857 C CA . ALA A 1 109 ? -7.257 -6.988 3.856 1.00 94.94 109 ALA A CA 1
ATOM 858 C C . ALA A 1 109 ? -8.426 -7.937 4.165 1.00 94.94 109 ALA A C 1
ATOM 860 O O . ALA A 1 109 ? -9.560 -7.490 4.318 1.00 94.94 109 ALA A O 1
ATOM 861 N N . GLU A 1 110 ? -8.149 -9.233 4.335 1.00 94.81 110 GLU A N 1
ATOM 862 C CA . GLU A 1 110 ? -9.160 -10.238 4.692 1.00 94.81 110 GLU A CA 1
ATOM 863 C C . GLU A 1 110 ? -9.865 -9.886 6.011 1.00 94.81 110 GLU A C 1
ATOM 865 O O . GLU A 1 110 ? -11.094 -9.866 6.069 1.00 94.81 110 GLU A O 1
ATOM 870 N N . ARG A 1 111 ? -9.101 -9.509 7.047 1.00 93.06 111 ARG A N 1
ATOM 871 C CA . ARG A 1 111 ? -9.659 -9.074 8.339 1.00 93.06 111 ARG A CA 1
ATOM 872 C C . ARG A 1 111 ? -10.509 -7.811 8.216 1.00 93.06 111 ARG A C 1
ATOM 874 O O . ARG A 1 111 ? -11.598 -7.755 8.780 1.00 93.06 111 ARG A O 1
ATOM 881 N N . ALA A 1 112 ? -10.043 -6.812 7.467 1.00 91.25 112 ALA A N 1
ATOM 882 C CA . ALA A 1 112 ? -10.787 -5.569 7.264 1.00 91.25 112 ALA A CA 1
ATOM 883 C C . ALA A 1 112 ? -12.112 -5.798 6.515 1.00 91.25 112 ALA A C 1
ATOM 885 O O . ALA A 1 112 ? -13.113 -5.141 6.801 1.00 91.25 112 ALA A O 1
ATOM 886 N N . ARG A 1 113 ? -12.134 -6.742 5.568 1.00 89.81 113 ARG A N 1
ATOM 887 C CA . ARG A 1 113 ? -13.351 -7.128 4.847 1.00 89.81 113 ARG A CA 1
ATOM 888 C C . ARG A 1 113 ? -14.338 -7.896 5.718 1.00 89.81 113 ARG A C 1
ATOM 890 O O . ARG A 1 113 ? -15.524 -7.590 5.653 1.00 89.81 113 ARG A O 1
ATOM 897 N N . ALA A 1 114 ? -13.861 -8.839 6.529 1.00 89.62 114 ALA A N 1
ATOM 898 C CA . ALA A 1 114 ? -14.708 -9.569 7.472 1.00 89.62 114 ALA A CA 1
ATOM 899 C C . ALA A 1 114 ? -15.404 -8.607 8.453 1.00 89.62 114 ALA A C 1
ATOM 901 O O . ALA A 1 114 ? -16.626 -8.617 8.557 1.00 89.62 114 ALA A O 1
ATOM 902 N N . ALA A 1 115 ? -14.651 -7.672 9.045 1.00 87.50 115 ALA A N 1
ATOM 903 C CA . ALA A 1 115 ? -15.206 -6.655 9.943 1.00 87.50 115 ALA A CA 1
ATOM 904 C C . ALA A 1 115 ? -16.252 -5.741 9.267 1.00 87.50 115 ALA A C 1
ATOM 906 O O . ALA A 1 115 ? -17.211 -5.306 9.902 1.00 87.50 115 ALA A O 1
ATOM 907 N N . LYS A 1 116 ? -16.096 -5.439 7.967 1.00 84.50 116 LYS A N 1
ATOM 908 C CA . LYS A 1 116 ? -17.082 -4.653 7.206 1.00 84.50 116 LYS A CA 1
ATOM 909 C C . LYS A 1 116 ? -18.377 -5.438 6.956 1.00 84.50 116 LYS A C 1
ATOM 911 O O . LYS A 1 116 ? -19.451 -4.843 7.006 1.00 84.50 116 LYS A O 1
ATOM 916 N N . ALA A 1 117 ? -18.278 -6.741 6.685 1.00 80.81 117 ALA A N 1
ATOM 917 C CA . ALA A 1 117 ? -19.439 -7.607 6.478 1.00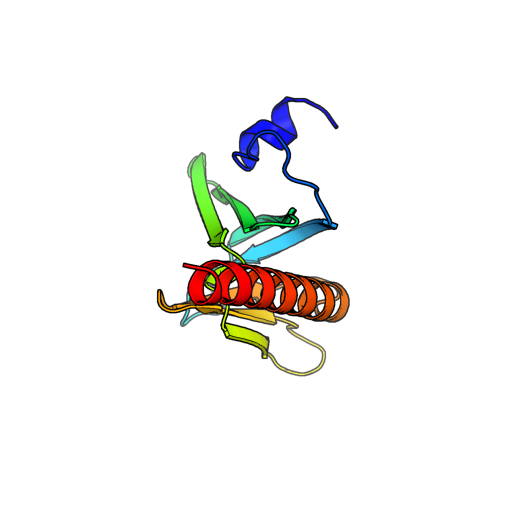 80.81 117 ALA A CA 1
ATOM 918 C C . ALA A 1 117 ? -20.268 -7.751 7.766 1.00 80.81 117 ALA A C 1
ATOM 920 O O . ALA A 1 117 ? -21.461 -7.471 7.744 1.00 80.81 117 ALA A O 1
ATOM 921 N N . GLU A 1 118 ? -19.620 -8.027 8.903 1.00 77.50 118 GLU A N 1
ATOM 922 C CA . GLU A 1 118 ? -20.284 -8.120 10.217 1.00 77.50 118 GLU A CA 1
ATOM 923 C C . GLU A 1 118 ? -21.043 -6.836 10.587 1.00 77.50 118 GLU A C 1
ATOM 925 O O . GLU A 1 118 ? -22.123 -6.883 11.171 1.00 77.50 118 GLU A O 1
ATOM 930 N N . HIS A 1 119 ? -20.514 -5.670 10.204 1.00 70.88 119 HIS A N 1
ATOM 931 C CA . HIS A 1 119 ? -21.187 -4.397 10.456 1.00 70.88 119 HIS A CA 1
ATOM 932 C C . HIS A 1 119 ? -22.390 -4.145 9.523 1.00 70.88 119 HIS A C 1
ATOM 934 O O . HIS A 1 119 ? -23.259 -3.335 9.853 1.00 70.88 119 HIS A O 1
ATOM 940 N N . THR A 1 120 ? -22.441 -4.811 8.367 1.00 65.12 120 THR A N 1
ATOM 941 C CA . THR A 1 120 ? -23.520 -4.659 7.379 1.00 65.12 120 THR A CA 1
ATOM 942 C C . THR A 1 120 ? -24.694 -5.596 7.681 1.00 65.12 120 THR A C 1
ATOM 944 O O . THR A 1 120 ? -25.833 -5.192 7.485 1.00 65.12 120 THR A O 1
ATOM 947 N N . ASP A 1 121 ? -24.429 -6.779 8.243 1.00 59.38 121 ASP A N 1
ATOM 948 C CA . ASP A 1 121 ? -25.455 -7.789 8.563 1.00 59.38 121 ASP A CA 1
ATOM 949 C C . ASP A 1 121 ? -26.126 -7.587 9.939 1.00 59.38 121 ASP A C 1
ATOM 951 O O . ASP A 1 121 ? -27.106 -8.253 10.265 1.00 59.38 121 ASP A O 1
ATOM 955 N N . GLY A 1 122 ? -25.612 -6.667 10.762 1.00 52.53 122 GLY A N 1
ATOM 956 C CA . GLY A 1 122 ? -26.162 -6.321 12.080 1.00 52.53 122 GLY A CA 1
ATOM 957 C C . GLY A 1 122 ? -27.070 -5.083 12.111 1.00 52.53 122 GLY A C 1
ATOM 958 O O . GLY A 1 122 ? -27.270 -4.529 13.193 1.00 52.53 122 GLY A O 1
ATOM 959 N N . LYS A 1 123 ? -27.553 -4.602 10.957 1.00 44.12 123 LYS A N 1
ATOM 960 C CA . LYS A 1 123 ? -28.446 -3.435 10.836 1.00 44.12 123 LYS A CA 1
ATOM 961 C C . LYS A 1 123 ? -29.800 -3.790 10.244 1.00 44.12 123 LYS A C 1
ATOM 963 O O . LYS A 1 123 ? -29.819 -4.517 9.232 1.00 44.12 123 LYS A O 1
#

Sequence (123 aa):
MSKSKRARFHLKSGETILKKGMMDYCAAGGYAHAVQGDAVLTDTRFHFYAQLTTGEIYTVEIPLSEIYGVEKIGVPFFTRSLCIATDRGNYRFNAFFVGRWCKPVRAAAERARAAKAEHTDGK

Nearest PDB structures (foldseek):
  3gyp-assembly1_A  TM=6.982E-01  e=1.103E-03  Saccharomyces cerevisiae
  1rj2-assembly1_A  TM=7.455E-01  e=5.878E-03  Mus musculus
  3u12-assembly1_A  TM=5.349E-01  e=6.204E-03  Homo sapiens
  6f8e-assembly1_A  TM=6.002E-01  e=2.665E-02  Toxoplasma gondii ME49
  3u12-assembly2_B  TM=5.413E-01  e=2.034E-02  Homo sapiens

Solvent-accessible surface area (backbone atoms only — not comparable to full-atom values): 7002 Å² total; per-residue (Å²): 131,64,71,69,66,48,59,71,68,66,65,57,94,87,68,48,78,75,45,75,51,66,31,26,42,28,61,84,92,50,89,86,61,58,46,62,26,47,31,38,33,37,70,60,34,41,38,35,37,28,69,46,96,87,69,48,77,48,73,47,79,42,53,22,60,52,43,83,42,66,44,83,45,71,56,89,96,79,44,46,24,34,35,42,30,37,94,92,45,69,47,37,30,37,31,86,65,31,72,77,46,44,55,58,53,41,59,39,15,55,51,35,36,52,57,51,50,58,64,59,75,75,109

pLDDT: mean 82.04, std 14.34, range [44.12, 96.31]

Mean predicted aligned error: 7.03 Å

Foldseek 3Di:
DDPVVCVQQVPDPPWAWPDKDKKWWDDPPDPPDTFIFIWTDTLFWTKTWGQDPVRDIDIDIGTLLQWPDWDFDDDPPPWTWIWTQGPVGIIIITDDPCVVVRVVSVVSSVVSNVVVVVVVVVD

Radius of gyration: 14.85 Å; Cα contacts (8 Å, |Δi|>4): 214; chains: 1; bounding box: 43×34×35 Å